Protein AF-A0A2X2T643-F1 (afdb_monomer_lite)

Structure (mmCIF, N/CA/C/O backbone):
data_AF-A0A2X2T643-F1
#
_entry.id   AF-A0A2X2T643-F1
#
loop_
_atom_site.group_PDB
_atom_site.id
_atom_site.type_symbol
_atom_site.label_atom_id
_atom_site.label_alt_id
_atom_site.label_comp_id
_atom_site.label_asym_id
_atom_site.label_entity_id
_atom_site.label_seq_id
_atom_site.pdbx_PDB_ins_code
_atom_site.Cartn_x
_atom_site.Cartn_y
_atom_site.Cartn_z
_atom_site.occupancy
_atom_site.B_iso_or_equiv
_atom_site.auth_seq_id
_atom_site.auth_comp_id
_atom_site.auth_asym_id
_atom_site.auth_atom_id
_atom_site.pdbx_PDB_model_num
ATOM 1 N N . MET A 1 1 ? 8.119 -12.751 -16.555 1.00 66.94 1 MET A N 1
ATOM 2 C CA . MET A 1 1 ? 7.270 -13.011 -15.370 1.00 66.94 1 MET A CA 1
ATOM 3 C C . MET A 1 1 ? 7.588 -11.950 -14.318 1.00 66.94 1 MET A C 1
ATOM 5 O O . MET A 1 1 ? 8.773 -11.772 -14.042 1.00 66.94 1 MET A O 1
ATOM 9 N N . PRO A 1 2 ? 6.606 -11.185 -13.809 1.00 75.50 2 PRO A N 1
ATOM 10 C CA . PRO A 1 2 ? 6.817 -10.251 -12.703 1.00 75.50 2 PRO A CA 1
ATOM 11 C C . PRO A 1 2 ? 6.812 -10.985 -11.354 1.00 75.50 2 PRO A C 1
ATOM 13 O O . PRO A 1 2 ? 6.073 -11.951 -11.174 1.00 75.50 2 PRO A O 1
ATOM 16 N N . LEU A 1 3 ? 7.637 -10.526 -10.417 1.00 82.88 3 LEU A N 1
ATOM 17 C CA . LEU A 1 3 ? 7.606 -10.926 -9.014 1.00 82.88 3 LEU A CA 1
ATOM 18 C C . LEU A 1 3 ? 6.888 -9.850 -8.203 1.00 82.88 3 LEU A C 1
ATOM 20 O O . LEU A 1 3 ? 7.063 -8.658 -8.452 1.00 82.88 3 LEU A O 1
ATOM 24 N N . ALA A 1 4 ? 6.111 -10.285 -7.214 1.00 85.00 4 ALA A N 1
ATOM 25 C CA . ALA A 1 4 ? 5.461 -9.401 -6.261 1.00 85.00 4 ALA A CA 1
ATOM 26 C C . ALA A 1 4 ? 5.887 -9.768 -4.838 1.00 85.00 4 ALA A C 1
ATOM 28 O O . ALA A 1 4 ? 5.754 -10.921 -4.424 1.00 85.00 4 ALA A O 1
ATOM 29 N N . LEU A 1 5 ? 6.374 -8.784 -4.085 1.00 89.00 5 LEU A N 1
ATOM 30 C CA . LEU A 1 5 ? 6.621 -8.908 -2.650 1.00 89.00 5 LEU A CA 1
ATOM 31 C C . LEU A 1 5 ? 5.527 -8.150 -1.904 1.00 89.00 5 LEU A C 1
ATOM 33 O O . LEU A 1 5 ? 5.223 -7.016 -2.265 1.00 89.00 5 LEU A O 1
ATOM 37 N N . ARG A 1 6 ? 4.969 -8.752 -0.850 1.00 93.06 6 ARG A N 1
ATOM 38 C CA . ARG A 1 6 ? 3.984 -8.106 0.025 1.00 93.06 6 ARG A CA 1
ATOM 39 C C . ARG A 1 6 ? 4.388 -8.204 1.485 1.00 93.06 6 ARG A C 1
ATOM 41 O O . ARG A 1 6 ? 4.963 -9.209 1.902 1.00 93.06 6 ARG A O 1
ATOM 48 N N . LYS A 1 7 ? 4.006 -7.202 2.266 1.00 94.38 7 LYS A N 1
ATOM 49 C CA . LYS A 1 7 ? 4.135 -7.185 3.720 1.00 94.38 7 LYS A CA 1
ATOM 50 C C . LYS A 1 7 ? 2.902 -6.535 4.340 1.00 94.38 7 LYS A C 1
ATOM 52 O O . LYS A 1 7 ? 2.386 -5.554 3.813 1.00 94.38 7 LYS A O 1
ATOM 57 N N . TRP A 1 8 ? 2.458 -7.079 5.467 1.00 94.50 8 TRP A N 1
ATOM 58 C CA . TRP A 1 8 ? 1.471 -6.446 6.335 1.00 94.50 8 TRP A CA 1
ATOM 59 C C . TRP A 1 8 ? 2.173 -5.585 7.387 1.00 94.50 8 TRP A C 1
ATOM 61 O O . TRP A 1 8 ? 3.182 -5.984 7.977 1.00 94.50 8 TRP A O 1
ATOM 71 N N . L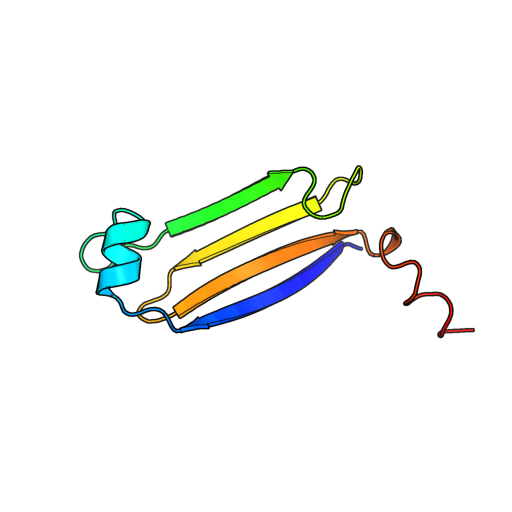EU A 1 9 ? 1.632 -4.398 7.618 1.00 93.81 9 LEU A N 1
ATOM 72 C CA . LEU A 1 9 ? 2.015 -3.501 8.699 1.00 93.81 9 LEU A CA 1
ATOM 73 C C . LEU A 1 9 ? 0.830 -3.411 9.652 1.00 93.81 9 LEU A C 1
ATOM 75 O O . LEU A 1 9 ? -0.273 -3.117 9.205 1.00 93.81 9 LEU A O 1
ATOM 79 N N . ALA A 1 10 ? 1.043 -3.681 10.938 1.00 95.19 10 ALA A N 1
ATOM 80 C CA . ALA A 1 10 ? 0.012 -3.447 11.943 1.00 95.19 10 ALA A CA 1
ATOM 81 C C . ALA A 1 10 ? -0.216 -1.937 12.060 1.00 95.19 10 ALA A C 1
ATOM 83 O O . ALA A 1 10 ? 0.736 -1.194 12.310 1.00 95.19 10 ALA A O 1
ATOM 84 N N . LEU A 1 11 ? -1.451 -1.500 11.832 1.00 93.69 11 LEU A N 1
ATOM 85 C CA . LEU A 1 11 ? -1.839 -0.100 11.914 1.00 93.69 11 LEU A CA 1
ATOM 86 C C . LEU A 1 11 ? -3.246 -0.036 12.523 1.00 93.69 11 LEU A C 1
ATOM 88 O O . LEU A 1 11 ? -4.158 -0.644 11.962 1.00 93.69 11 LEU A O 1
ATOM 92 N N . PRO A 1 12 ? -3.441 0.654 13.659 1.00 93.69 12 PRO A N 1
ATOM 93 C CA . PRO A 1 12 ? -4.758 0.806 14.262 1.00 93.69 12 PRO A CA 1
ATOM 94 C C . PRO A 1 12 ? -5.782 1.364 13.273 1.00 93.69 12 PRO A C 1
ATOM 96 O O . PRO A 1 12 ? -5.449 2.156 12.391 1.00 93.69 12 PRO A O 1
ATOM 99 N N . LYS A 1 13 ? -7.049 0.989 13.459 1.00 92.38 13 LYS A N 1
ATOM 100 C CA . LYS A 1 13 ? -8.144 1.439 12.596 1.00 92.38 13 LYS A CA 1
ATOM 101 C C . LYS A 1 13 ? -8.236 2.968 12.503 1.00 92.38 13 LYS A C 1
ATOM 103 O O . LYS A 1 13 ? -8.363 3.478 11.398 1.00 92.38 13 LYS A O 1
ATOM 108 N N . GLU A 1 14 ? -8.071 3.690 13.617 1.00 93.44 14 GLU A N 1
ATOM 109 C CA . GLU A 1 14 ? -8.117 5.165 13.612 1.00 93.44 14 GLU A CA 1
ATOM 110 C C . GLU A 1 14 ? -7.014 5.783 12.737 1.00 93.44 14 GLU A C 1
ATOM 112 O O . GLU A 1 14 ? -7.239 6.770 12.040 1.00 93.44 14 GLU A O 1
ATOM 117 N N . ASP A 1 15 ? -5.822 5.174 12.733 1.00 94.69 15 ASP A N 1
ATOM 118 C CA . ASP A 1 15 ? -4.693 5.625 11.925 1.00 94.69 15 ASP A CA 1
ATOM 119 C C . ASP A 1 15 ? -4.962 5.383 10.438 1.00 94.69 15 ASP A C 1
ATOM 121 O O . ASP A 1 15 ? -4.571 6.194 9.599 1.00 94.69 15 ASP A O 1
ATOM 125 N N . LEU A 1 16 ? -5.613 4.267 10.099 1.00 94.25 16 LEU A N 1
ATOM 126 C CA . LEU A 1 16 ? -6.009 3.958 8.727 1.00 94.25 16 LEU A CA 1
ATOM 127 C C . LEU A 1 16 ? -7.092 4.926 8.246 1.00 94.25 16 LEU A C 1
ATOM 129 O O . LEU A 1 16 ? -6.933 5.538 7.192 1.00 94.25 16 LEU A O 1
ATOM 133 N N . GLU A 1 17 ? -8.145 5.117 9.036 1.00 94.62 17 GLU A N 1
ATOM 134 C CA . GLU A 1 17 ? -9.242 6.037 8.725 1.00 94.62 17 GLU A CA 1
ATOM 135 C C . GLU A 1 17 ? -8.733 7.466 8.515 1.00 94.62 17 GLU A C 1
ATOM 137 O O . GLU A 1 17 ? -9.019 8.078 7.487 1.00 94.62 17 GLU A O 1
ATOM 142 N N . ASN A 1 18 ? -7.871 7.960 9.407 1.00 95.00 18 ASN A N 1
ATOM 143 C CA . ASN A 1 18 ? -7.311 9.306 9.306 1.00 95.00 18 ASN A CA 1
ATOM 144 C C . ASN A 1 18 ? -6.357 9.473 8.105 1.00 95.00 18 ASN A C 1
ATOM 146 O O . ASN A 1 18 ? -6.390 10.488 7.413 1.00 95.00 18 ASN A O 1
ATOM 150 N N . ARG A 1 19 ? -5.497 8.483 7.818 1.00 94.50 19 ARG A N 1
ATOM 151 C CA . ARG A 1 19 ? -4.496 8.587 6.732 1.00 94.50 19 ARG A CA 1
ATOM 152 C C . ARG A 1 19 ? -5.082 8.398 5.339 1.00 94.50 19 ARG A C 1
ATOM 154 O O . ARG A 1 19 ? -4.543 8.956 4.385 1.00 94.50 19 ARG A O 1
ATOM 161 N N . PHE A 1 20 ? -6.128 7.586 5.219 1.00 94.00 20 PHE A N 1
ATOM 162 C CA . PHE A 1 20 ? -6.752 7.243 3.940 1.00 94.00 20 PHE A CA 1
ATOM 163 C C . PHE A 1 20 ? -8.118 7.910 3.741 1.00 94.00 20 PHE A C 1
ATOM 165 O O . PHE A 1 20 ? -8.739 7.669 2.709 1.00 94.00 20 PHE A O 1
ATOM 172 N N . ALA A 1 21 ? -8.541 8.766 4.682 1.00 94.19 21 ALA A N 1
ATOM 173 C CA . ALA A 1 21 ? -9.839 9.442 4.693 1.00 94.19 21 ALA A CA 1
ATOM 174 C C . ALA A 1 21 ? -11.008 8.453 4.527 1.00 94.19 21 ALA A C 1
ATOM 176 O O . ALA A 1 21 ? -11.836 8.610 3.634 1.00 94.19 21 ALA A O 1
ATOM 177 N N . LEU A 1 22 ? -11.014 7.408 5.360 1.00 93.44 22 LEU A N 1
ATOM 178 C CA . LEU A 1 22 ? -12.023 6.344 5.352 1.00 93.44 22 LEU A CA 1
ATOM 179 C C . LEU A 1 22 ? -12.994 6.517 6.517 1.00 93.44 22 LEU A C 1
ATOM 181 O O . LEU A 1 22 ? -12.580 6.908 7.609 1.00 93.44 22 LEU A O 1
ATOM 185 N N . GLU A 1 23 ? -14.251 6.131 6.315 1.00 93.19 23 GLU A N 1
ATOM 186 C CA . GLU A 1 23 ? -15.268 6.104 7.365 1.00 93.19 23 GLU A CA 1
ATOM 187 C C . GLU A 1 23 ? -15.915 4.715 7.515 1.00 93.19 23 GLU A C 1
ATOM 189 O O . GLU A 1 23 ? -16.301 4.046 6.553 1.00 93.19 23 GLU A O 1
ATOM 194 N N . GLY A 1 24 ? -16.089 4.260 8.759 1.00 89.50 24 GLY A N 1
ATOM 195 C CA . GLY A 1 24 ? -16.902 3.086 9.076 1.00 89.50 24 GLY A CA 1
ATOM 196 C C . GLY A 1 24 ? -16.317 1.762 8.572 1.00 89.50 24 GLY A C 1
ATOM 197 O O . GLY A 1 24 ? -15.529 1.129 9.273 1.00 89.50 24 GLY A O 1
ATOM 198 N N . ASN A 1 25 ? -16.779 1.281 7.416 1.00 89.44 25 ASN A N 1
ATOM 199 C CA . ASN A 1 25 ? -16.360 0.003 6.812 1.00 89.44 25 ASN A CA 1
ATOM 200 C C . ASN A 1 25 ? -15.787 0.190 5.396 1.00 89.44 25 ASN A C 1
ATOM 202 O O . ASN A 1 25 ? -15.823 -0.725 4.571 1.00 89.44 25 ASN A O 1
ATOM 206 N N . GLU A 1 26 ? -15.318 1.398 5.101 1.00 93.62 26 GLU A N 1
ATOM 207 C CA . GLU A 1 26 ? -14.622 1.718 3.863 1.00 93.62 26 GLU A CA 1
ATOM 208 C C . GLU A 1 26 ? -13.189 1.172 3.846 1.00 93.62 26 GLU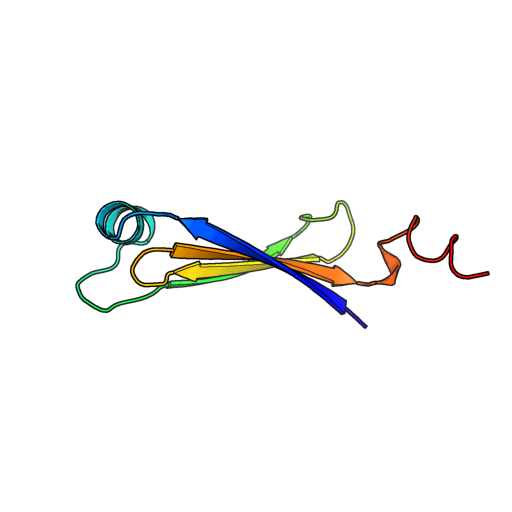 A C 1
ATOM 210 O O . GLU A 1 26 ? -12.593 0.846 4.874 1.00 93.62 26 GLU A O 1
ATOM 215 N N . GLY A 1 27 ? -12.626 1.081 2.643 1.00 93.50 27 GLY A N 1
ATOM 216 C CA . GLY A 1 27 ? -11.246 0.676 2.423 1.00 93.50 27 GLY A CA 1
ATOM 217 C C . GLY A 1 27 ? -10.652 1.373 1.205 1.00 93.50 27 GLY A C 1
ATOM 218 O O . GLY A 1 27 ? -11.353 1.663 0.236 1.00 93.50 27 GLY A O 1
ATOM 219 N N . ALA A 1 28 ? -9.345 1.612 1.242 1.00 94.19 28 ALA A N 1
ATOM 220 C CA . ALA A 1 28 ? -8.576 2.160 0.138 1.00 94.19 28 ALA A CA 1
ATOM 221 C C . ALA A 1 28 ? -7.717 1.081 -0.531 1.00 94.19 28 ALA A C 1
ATOM 223 O O . ALA A 1 28 ? -7.086 0.241 0.116 1.00 94.19 28 ALA A O 1
ATOM 224 N N . ALA A 1 29 ? -7.668 1.159 -1.859 1.00 94.62 29 ALA A N 1
ATOM 225 C CA . ALA A 1 29 ? -6.842 0.336 -2.723 1.00 94.62 29 ALA A CA 1
ATOM 226 C C . ALA A 1 29 ? -6.082 1.242 -3.689 1.00 94.62 29 ALA A C 1
ATOM 228 O O . ALA A 1 29 ? -6.667 1.804 -4.614 1.00 94.62 29 ALA A O 1
ATOM 229 N N . TRP A 1 30 ? -4.782 1.402 -3.466 1.00 93.12 30 TRP A N 1
ATOM 230 C CA . TRP A 1 30 ? -3.931 2.275 -4.266 1.00 93.12 30 TRP A CA 1
ATOM 231 C C . TRP A 1 30 ? -2.932 1.466 -5.078 1.00 93.12 30 TRP A C 1
ATOM 233 O O . TRP A 1 30 ? -2.307 0.528 -4.581 1.00 93.12 30 TRP A O 1
ATOM 243 N N . LEU A 1 31 ? -2.786 1.853 -6.342 1.00 91.81 31 LEU A N 1
ATOM 244 C CA . LEU A 1 31 ? -1.832 1.291 -7.285 1.00 91.81 31 LEU A CA 1
ATOM 245 C C . LEU A 1 31 ? -0.895 2.405 -7.728 1.00 91.81 31 LEU A C 1
ATOM 247 O O . LEU A 1 31 ? -1.333 3.479 -8.135 1.00 91.81 31 LEU A O 1
ATOM 251 N N . PHE A 1 32 ? 0.397 2.128 -7.661 1.00 87.31 32 PHE A N 1
ATOM 252 C CA . PHE A 1 32 ? 1.448 3.067 -8.002 1.00 87.31 32 PHE A CA 1
ATOM 253 C C . PHE A 1 32 ? 2.267 2.507 -9.149 1.00 87.31 32 PHE A C 1
ATOM 255 O O . PHE A 1 32 ? 2.573 1.316 -9.180 1.00 87.31 32 PHE A O 1
ATOM 262 N N . ILE A 1 33 ? 2.656 3.378 -10.070 1.00 84.12 33 ILE A N 1
ATOM 263 C CA . ILE A 1 33 ? 3.596 3.072 -11.145 1.00 84.12 33 ILE A CA 1
ATOM 264 C C . ILE A 1 33 ? 4.686 4.134 -11.062 1.00 84.12 33 ILE A C 1
ATOM 266 O O . ILE A 1 33 ? 4.381 5.324 -11.007 1.00 84.12 33 ILE A O 1
ATOM 270 N N . GLY A 1 34 ? 5.949 3.721 -11.008 1.00 78.06 34 GLY A N 1
ATOM 271 C CA . GLY A 1 34 ? 7.058 4.663 -10.901 1.00 78.06 34 GLY A CA 1
ATOM 272 C C . GLY A 1 34 ? 8.409 3.991 -10.701 1.00 78.06 34 GLY A C 1
ATOM 273 O O . GLY A 1 34 ? 8.525 2.767 -10.720 1.00 78.06 34 GLY A O 1
ATOM 274 N N . GLY A 1 35 ? 9.439 4.807 -10.472 1.00 72.31 35 GLY A N 1
ATOM 275 C CA . GLY A 1 35 ? 10.821 4.367 -10.249 1.00 72.31 35 GLY A CA 1
ATOM 276 C C . GLY A 1 35 ? 11.062 3.724 -8.879 1.00 72.31 35 GLY A C 1
ATOM 277 O O . GLY A 1 35 ? 12.023 4.054 -8.191 1.00 72.31 35 GLY A O 1
ATOM 278 N N . VAL A 1 36 ? 10.181 2.815 -8.452 1.00 66.88 36 VAL A N 1
ATOM 279 C CA . VAL A 1 36 ? 10.285 2.085 -7.173 1.00 66.88 36 VAL A CA 1
ATOM 280 C C . VAL A 1 36 ? 11.506 1.149 -7.172 1.00 66.88 36 VAL A C 1
ATOM 282 O O . VAL A 1 36 ? 12.042 0.804 -6.122 1.00 66.88 36 VAL A O 1
ATOM 285 N N . CYS A 1 37 ? 11.978 0.767 -8.363 1.00 67.69 37 CYS A N 1
ATOM 286 C CA . CYS A 1 37 ? 13.163 -0.057 -8.594 1.00 67.69 37 CYS A CA 1
ATOM 287 C C . CYS A 1 37 ? 14.147 0.636 -9.560 1.00 67.69 37 CYS A C 1
ATOM 289 O O . CYS A 1 37 ? 14.618 0.027 -10.518 1.00 67.69 37 CYS A O 1
ATOM 291 N N . GLY A 1 38 ? 14.440 1.921 -9.336 1.00 73.25 38 GLY A N 1
ATOM 292 C CA . GLY A 1 38 ? 15.346 2.698 -10.190 1.00 73.25 38 GLY A CA 1
ATOM 293 C C . GLY A 1 38 ? 14.709 3.093 -11.526 1.00 73.25 38 GLY A C 1
ATOM 294 O O . GLY A 1 38 ? 13.534 3.441 -11.571 1.00 73.25 38 GLY A O 1
ATOM 295 N N . GLU A 1 39 ? 15.480 3.034 -12.612 1.00 71.88 39 GLU A N 1
ATOM 296 C CA . GLU A 1 39 ? 15.047 3.408 -13.975 1.00 71.88 39 GLU A CA 1
ATOM 297 C C . GLU A 1 39 ? 14.069 2.389 -14.603 1.00 71.88 39 GLU A C 1
ATOM 299 O O . GLU A 1 39 ? 13.512 2.623 -15.676 1.00 71.88 39 GLU A O 1
ATOM 304 N N . GLN A 1 40 ? 13.866 1.228 -13.969 1.00 71.44 40 GLN A N 1
ATOM 305 C CA . GLN A 1 40 ? 13.008 0.173 -14.501 1.00 71.44 40 GLN A CA 1
ATOM 306 C C . GLN A 1 40 ? 11.523 0.407 -14.184 1.00 71.44 40 GLN A C 1
ATOM 308 O O . GLN A 1 40 ? 11.185 0.827 -13.074 1.00 71.44 40 GLN A O 1
ATOM 313 N N . PRO A 1 41 ? 10.615 0.031 -15.108 1.00 76.00 41 PRO A N 1
ATOM 314 C CA . PRO A 1 41 ? 9.187 0.030 -14.836 1.00 76.00 41 PRO A CA 1
ATOM 315 C C . PRO A 1 41 ? 8.876 -0.961 -13.710 1.00 76.00 41 PRO A C 1
ATOM 317 O O . PRO A 1 41 ? 8.918 -2.181 -13.888 1.00 76.00 41 PRO A O 1
ATOM 320 N N . ALA A 1 42 ? 8.563 -0.406 -12.546 1.00 83.06 42 ALA A N 1
ATOM 321 C CA . ALA A 1 42 ? 8.090 -1.114 -11.374 1.00 83.06 42 ALA A CA 1
ATOM 322 C C . ALA A 1 42 ? 6.820 -0.438 -10.855 1.00 83.06 42 ALA A C 1
ATOM 324 O O . ALA A 1 42 ? 6.529 0.727 -11.139 1.00 83.06 42 ALA A O 1
ATOM 325 N N . GLY A 1 43 ? 6.038 -1.202 -10.110 1.00 89.94 43 GLY A N 1
ATOM 326 C CA . GLY A 1 43 ? 4.818 -0.718 -9.494 1.00 89.94 43 GLY A CA 1
ATOM 327 C C . GLY A 1 43 ? 4.767 -1.068 -8.022 1.00 89.94 43 GLY A C 1
ATOM 328 O O . GLY A 1 43 ? 5.533 -1.892 -7.526 1.00 89.94 43 GLY A O 1
ATOM 329 N N . GLY A 1 44 ? 3.834 -0.445 -7.326 1.00 91.56 44 GLY A N 1
ATOM 330 C CA . GLY A 1 44 ? 3.506 -0.764 -5.951 1.00 91.56 44 GLY A CA 1
ATOM 331 C C . GLY A 1 44 ? 2.006 -0.861 -5.773 1.00 91.56 44 GLY A C 1
ATOM 332 O O . GLY A 1 44 ? 1.233 -0.343 -6.577 1.00 91.56 44 GLY A O 1
ATOM 333 N N . PHE A 1 45 ? 1.596 -1.518 -4.702 1.00 92.81 45 PHE A N 1
ATOM 334 C CA . PHE A 1 45 ? 0.211 -1.526 -4.271 1.00 92.81 45 PHE A CA 1
ATOM 335 C C . PHE A 1 45 ? 0.123 -1.311 -2.769 1.00 92.81 45 PHE A C 1
ATOM 337 O O . PHE A 1 45 ? 1.032 -1.667 -2.013 1.00 92.81 45 PHE A O 1
ATOM 344 N N . LEU A 1 46 ? -0.999 -0.744 -2.351 1.00 94.19 46 LEU A N 1
ATOM 345 C CA . LEU A 1 46 ? -1.352 -0.542 -0.961 1.00 94.19 46 LEU A CA 1
ATOM 346 C C . LEU A 1 46 ? -2.838 -0.850 -0.781 1.00 94.19 46 LEU A C 1
ATOM 348 O O . LEU A 1 46 ? -3.665 -0.340 -1.533 1.00 94.19 46 LEU A O 1
ATOM 352 N N . TYR A 1 47 ? -3.167 -1.655 0.226 1.00 94.75 47 TYR A N 1
ATOM 353 C CA . TYR A 1 47 ? -4.539 -1.984 0.607 1.00 94.75 47 TYR A CA 1
ATOM 354 C C . TYR A 1 47 ? -4.729 -1.816 2.110 1.00 94.75 47 TYR A C 1
ATOM 356 O O . TYR A 1 47 ? -3.922 -2.321 2.896 1.00 94.75 47 TYR A O 1
ATOM 364 N N . THR A 1 48 ? -5.798 -1.144 2.517 1.00 95.88 48 THR A N 1
ATOM 365 C CA . THR A 1 48 ? -6.190 -1.043 3.927 1.00 95.88 48 THR A CA 1
ATOM 366 C C . THR A 1 48 ? -7.081 -2.224 4.311 1.00 95.88 48 THR A C 1
ATOM 368 O O . THR A 1 48 ? -8.078 -2.489 3.641 1.00 95.88 48 THR A O 1
ATOM 371 N N . ASN A 1 49 ? -6.745 -2.909 5.399 1.00 92.38 49 ASN A N 1
ATOM 372 C CA . ASN A 1 49 ? -7.631 -3.849 6.088 1.00 92.38 49 ASN A CA 1
ATOM 373 C C . ASN A 1 49 ? -8.174 -3.186 7.369 1.00 92.38 49 ASN A C 1
ATOM 375 O O . ASN A 1 49 ? -7.960 -2.000 7.584 1.00 92.38 49 ASN A O 1
ATOM 379 N N . ASN A 1 50 ? -8.834 -3.941 8.251 1.00 90.31 50 ASN A N 1
ATOM 380 C CA . ASN A 1 50 ? -9.390 -3.389 9.496 1.00 90.31 50 ASN A CA 1
ATOM 381 C C . ASN A 1 50 ? -8.328 -2.900 10.500 1.00 90.31 50 ASN A C 1
ATOM 383 O O . ASN A 1 50 ? -8.564 -1.935 11.218 1.00 90.31 50 ASN A O 1
ATOM 387 N N . ASP A 1 51 ? 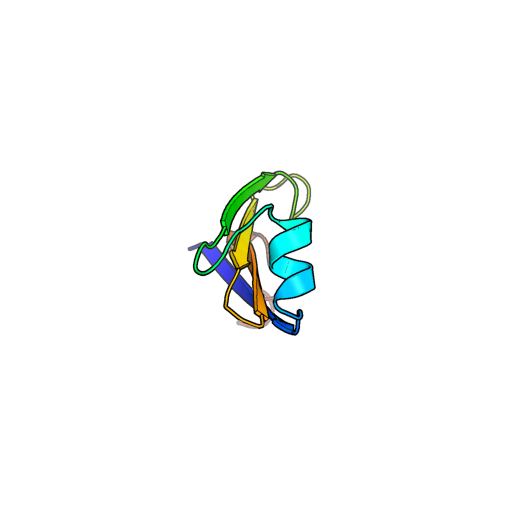-7.190 -3.584 10.584 1.00 93.12 51 ASP A N 1
ATOM 388 C CA . ASP A 1 51 ? -6.140 -3.377 11.597 1.00 93.12 51 ASP A CA 1
ATOM 389 C C . ASP A 1 51 ? -4.720 -3.478 11.013 1.00 93.12 51 ASP A C 1
ATOM 391 O O . ASP A 1 51 ? -3.706 -3.500 11.721 1.00 93.12 51 ASP A O 1
ATOM 395 N N . THR A 1 52 ? -4.637 -3.601 9.691 1.00 94.12 52 THR A N 1
ATOM 396 C CA . THR A 1 52 ? -3.385 -3.791 8.977 1.00 94.12 52 THR A CA 1
ATOM 397 C C . THR A 1 52 ? -3.394 -3.048 7.653 1.00 94.12 52 THR A C 1
ATOM 399 O O . THR A 1 52 ? -4.418 -2.888 6.996 1.00 94.12 52 THR A O 1
ATOM 402 N N . LEU A 1 53 ? -2.207 -2.641 7.226 1.00 94.88 53 LEU A N 1
ATOM 403 C CA . LEU A 1 53 ? -1.940 -2.101 5.907 1.00 94.88 53 LEU A CA 1
ATOM 404 C C . LEU A 1 53 ? -1.138 -3.128 5.112 1.00 94.88 53 LEU A C 1
ATOM 406 O O . LEU A 1 53 ? -0.030 -3.499 5.502 1.00 94.88 53 LEU A O 1
ATOM 410 N N . SER A 1 54 ? -1.681 -3.591 3.993 1.00 95.25 54 SER A N 1
ATOM 411 C CA . SER A 1 54 ? -0.965 -4.458 3.061 1.00 95.25 54 SER A CA 1
ATOM 412 C C . SER A 1 54 ? -0.230 -3.594 2.048 1.00 95.25 54 SER A C 1
ATOM 414 O O . SER A 1 54 ? -0.866 -2.888 1.276 1.00 95.25 54 SER A O 1
ATOM 416 N N . VAL A 1 55 ? 1.098 -3.662 2.021 1.00 93.56 55 VAL A N 1
ATOM 417 C CA . VAL A 1 55 ? 1.932 -2.926 1.062 1.00 93.56 55 VAL A CA 1
ATOM 418 C C . VAL A 1 55 ? 2.740 -3.920 0.247 1.00 93.56 55 VAL A C 1
ATOM 420 O O . VAL A 1 55 ? 3.255 -4.903 0.789 1.00 93.56 55 VAL A O 1
ATOM 423 N N . GLY A 1 56 ? 2.877 -3.676 -1.050 1.00 92.00 56 GLY A N 1
ATOM 424 C CA . GLY A 1 56 ? 3.719 -4.506 -1.892 1.00 92.00 56 GLY A CA 1
ATOM 425 C C . GLY A 1 56 ? 4.310 -3.792 -3.089 1.00 92.00 56 GLY A C 1
ATOM 426 O O . GLY A 1 56 ? 3.890 -2.702 -3.467 1.00 92.00 56 GLY A O 1
ATOM 427 N N . ILE A 1 57 ? 5.323 -4.432 -3.662 1.00 90.25 57 ILE A N 1
ATOM 428 C CA . ILE A 1 57 ? 6.062 -3.967 -4.835 1.00 90.25 57 ILE A CA 1
ATOM 429 C C . ILE A 1 57 ? 5.981 -5.061 -5.888 1.00 90.25 57 ILE A C 1
ATOM 431 O O . ILE A 1 57 ? 6.101 -6.246 -5.571 1.00 90.25 57 ILE A O 1
ATOM 435 N N . VAL A 1 58 ? 5.787 -4.653 -7.135 1.00 88.62 58 VAL A N 1
ATOM 436 C CA . VAL A 1 58 ? 5.780 -5.515 -8.311 1.00 88.62 58 VAL A CA 1
ATOM 437 C C . VAL A 1 58 ? 6.921 -5.082 -9.218 1.00 88.62 58 VAL A C 1
ATOM 439 O O . VAL A 1 58 ? 6.969 -3.932 -9.656 1.00 88.62 58 VAL A O 1
ATOM 442 N N . CYS A 1 59 ? 7.833 -6.002 -9.520 1.00 85.88 59 CYS A N 1
ATOM 443 C CA . CYS A 1 59 ? 8.950 -5.745 -10.422 1.00 85.88 59 CYS A CA 1
ATOM 444 C C . CYS A 1 59 ? 9.190 -6.924 -11.384 1.00 85.88 59 CYS A C 1
ATOM 446 O O . CYS A 1 59 ? 8.857 -8.073 -11.077 1.00 85.88 59 CYS A O 1
ATOM 448 N N . PRO A 1 60 ? 9.754 -6.680 -12.578 1.00 80.94 60 PRO A N 1
ATOM 449 C CA . PRO A 1 60 ? 10.150 -7.753 -13.487 1.00 80.94 60 PRO A CA 1
ATOM 450 C C . PRO A 1 60 ? 11.255 -8.633 -12.878 1.00 80.94 60 PRO A C 1
ATOM 452 O O . PRO A 1 60 ? 12.229 -8.112 -12.345 1.00 80.94 60 PRO A O 1
ATOM 455 N N . LEU A 1 61 ? 11.175 -9.963 -13.030 1.00 74.00 61 LEU A N 1
ATOM 456 C CA . LEU A 1 61 ? 12.219 -10.897 -12.557 1.00 74.00 61 LEU A CA 1
ATOM 457 C C . LEU A 1 61 ? 13.611 -10.607 -13.152 1.00 74.00 61 LEU A C 1
ATOM 459 O O . LEU A 1 61 ? 14.628 -10.865 -12.514 1.00 74.00 61 LEU A O 1
ATOM 463 N N . SER A 1 62 ? 13.663 -10.026 -14.352 1.00 72.38 62 SER A N 1
ATOM 464 C CA . SER A 1 62 ? 14.906 -9.587 -14.997 1.00 72.38 62 SER A CA 1
ATOM 465 C C . SER A 1 62 ? 15.673 -8.524 -14.196 1.00 72.38 62 SER A C 1
ATOM 467 O O . SER A 1 62 ? 16.841 -8.289 -14.482 1.00 72.38 62 SER A O 1
ATOM 469 N N . PHE A 1 63 ? 15.043 -7.898 -13.196 1.00 64.44 63 PHE A N 1
AT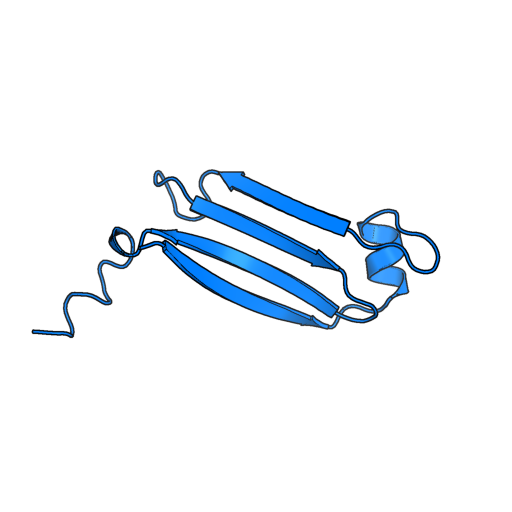OM 470 C CA . PHE A 1 63 ? 15.645 -6.902 -12.309 1.00 64.44 63 PHE A CA 1
ATOM 471 C C . PHE A 1 63 ? 16.353 -7.508 -11.081 1.00 64.44 63 PHE A C 1
ATOM 473 O O . PHE A 1 63 ? 16.920 -6.767 -10.290 1.00 64.44 63 PHE A O 1
ATOM 480 N N . ALA A 1 64 ? 16.361 -8.830 -10.881 1.00 60.97 64 ALA A N 1
ATOM 481 C CA . ALA A 1 64 ? 17.082 -9.459 -9.768 1.00 60.97 64 ALA A CA 1
ATOM 482 C C . ALA A 1 64 ? 18.469 -9.982 -10.216 1.00 60.97 64 ALA A C 1
ATOM 484 O O . ALA A 1 64 ? 18.623 -11.193 -10.402 1.00 60.97 64 ALA A O 1
ATOM 485 N N . PRO A 1 65 ? 19.510 -9.130 -10.374 1.00 52.38 65 PRO A N 1
ATOM 486 C CA . PRO A 1 65 ? 20.816 -9.553 -10.889 1.00 52.38 65 PRO A CA 1
ATOM 48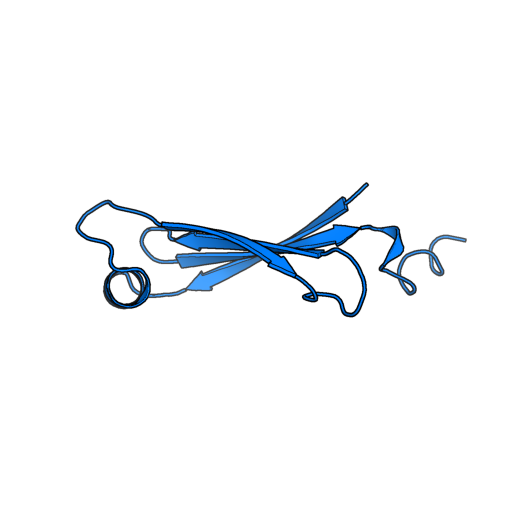7 C C . PRO A 1 65 ? 21.533 -10.565 -9.978 1.00 52.38 65 PRO A C 1
ATOM 489 O O . PRO A 1 65 ? 22.441 -11.257 -10.434 1.00 52.38 65 PRO A O 1
ATOM 492 N N . GLY A 1 66 ? 21.117 -10.692 -8.711 1.00 52.12 66 GLY A N 1
ATOM 493 C CA . GLY A 1 66 ? 21.655 -11.670 -7.761 1.00 52.12 66 GLY A CA 1
ATOM 494 C C . GLY A 1 66 ? 20.938 -13.026 -7.725 1.00 52.12 66 GLY A C 1
ATOM 495 O O . GLY A 1 66 ? 21.534 -14.000 -7.281 1.00 52.12 66 GLY A O 1
ATOM 496 N N . PHE A 1 67 ? 19.689 -13.132 -8.196 1.00 49.16 67 PHE A N 1
ATOM 497 C CA . PHE A 1 67 ? 18.911 -14.374 -8.054 1.00 49.16 67 PHE A CA 1
ATOM 498 C C . PHE A 1 67 ? 19.209 -15.386 -9.171 1.00 49.16 67 PHE A C 1
ATOM 500 O O . PHE A 1 67 ? 19.240 -16.588 -8.935 1.00 49.16 67 PHE A O 1
ATOM 507 N N . LEU A 1 68 ? 19.515 -14.906 -10.381 1.00 49.44 68 LEU A N 1
ATOM 508 C CA . LEU A 1 68 ? 19.792 -15.767 -11.538 1.00 49.44 68 LEU A CA 1
ATOM 509 C C . LEU A 1 68 ? 21.244 -16.274 -11.617 1.00 49.44 68 LEU A C 1
ATOM 511 O O . LEU A 1 68 ? 21.528 -17.151 -12.425 1.00 49.44 68 LEU A O 1
ATOM 515 N N . ARG A 1 69 ? 22.166 -15.772 -10.781 1.00 46.50 69 ARG A N 1
ATOM 516 C CA . ARG A 1 69 ? 23.555 -16.274 -10.722 1.00 46.50 69 ARG A CA 1
ATOM 517 C C . ARG A 1 69 ? 23.761 -17.456 -9.771 1.00 46.50 69 ARG A C 1
ATOM 519 O O . ARG A 1 69 ? 24.822 -18.060 -9.816 1.00 46.50 69 ARG A O 1
ATOM 526 N N . SER A 1 70 ? 22.774 -17.796 -8.940 1.00 41.91 70 SER A N 1
ATOM 527 C CA . SER A 1 70 ? 22.851 -18.928 -7.997 1.00 41.91 70 SER A CA 1
ATOM 528 C C . SER A 1 70 ? 22.128 -20.189 -8.495 1.00 41.91 70 SER A C 1
ATOM 530 O O . SER A 1 70 ? 21.970 -21.141 -7.734 1.00 41.91 70 SER A O 1
ATOM 532 N N . ALA A 1 71 ? 21.652 -20.188 -9.742 1.00 50.31 71 ALA A N 1
ATOM 533 C CA . ALA A 1 71 ? 20.914 -21.298 -10.345 1.00 50.31 71 ALA A CA 1
ATOM 534 C C . ALA A 1 71 ? 21.655 -21.921 -11.546 1.00 50.31 71 ALA A C 1
ATOM 536 O O . ALA A 1 71 ? 21.013 -22.456 -12.448 1.00 50.31 71 ALA A O 1
ATO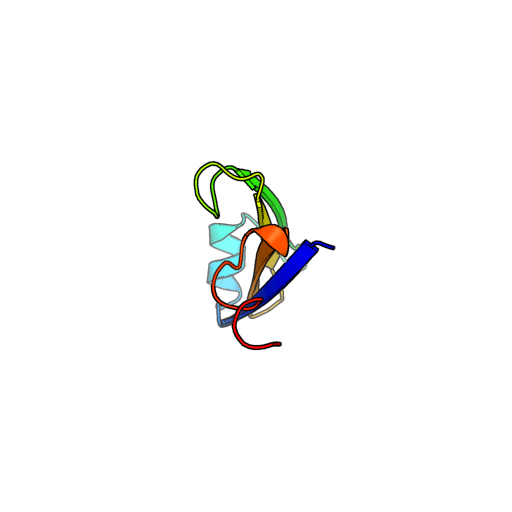M 537 N N . SER A 1 72 ? 22.991 -21.836 -11.562 1.00 42.75 72 SER A N 1
ATOM 538 C CA . SER A 1 72 ? 23.868 -22.559 -12.491 1.00 42.75 72 SER A CA 1
ATOM 539 C C . SER A 1 72 ? 25.024 -23.207 -11.751 1.00 42.75 72 SER A C 1
ATOM 541 O O . SER A 1 72 ? 25.427 -22.661 -10.701 1.00 42.75 72 SER A O 1
#

InterPro domains:
  IPR039651 Protein FixC-like [PTHR43624] (5-62)

Secondary structure (DSSP, 8-state):
-EEEEEEEEE--HHHHHHHHT--TT---EEEEEEEEETTEEEEEEEEE-SSEEEEEEEEEGGG-TTTTTS--

Radius of gyration: 15.56 Å; chains: 1; bounding box: 41×32×30 Å

Sequence (72 aa):
MPLALRKWLALPKEDLENRFALEGNEGAAWLFIGGVCGEQPAGGFLYTNNDTLSVGIVCPLSFAPGFLRSAS

Foldseek 3Di:
DKDKDKDKDFAAQVRQCVVVVDDDQDKDKDKAWDCPPHPATKIKIWIDDNGIIMIMIIDHPVSCPPPVVVPD

pLDDT: mean 82.92, std 15.29, range [41.91, 95.88]

Organism: NCBI:txid158822